Protein AF-A0A396P951-F1 (afdb_monomer_lite)

Sequence (86 aa):
MKEFRAFLLSRTGWQDENGNTVVFSETNLTGETAGDGLWLFLDEGLRCGGMHRRIAASEAAVRETLCGVGKELLWEKIAADWAKEA

Radius of gyration: 12.2 Å; chains: 1; bounding box: 34×24×31 Å

pLDDT: mean 92.83, std 7.93, range [58.22, 98.19]

Structure (mmCIF, N/CA/C/O backbone):
data_AF-A0A396P951-F1
#
_entry.id   AF-A0A396P951-F1
#
loop_
_atom_site.group_PDB
_atom_site.id
_atom_site.type_symbol
_atom_site.label_atom_id
_atom_site.label_alt_id
_atom_site.label_comp_id
_atom_site.label_asym_id
_atom_site.label_entity_id
_atom_site.label_seq_id
_atom_site.pdbx_PDB_ins_code
_atom_site.Cartn_x
_atom_site.Cartn_y
_atom_site.Cartn_z
_atom_site.occupancy
_atom_site.B_iso_or_equiv
_atom_site.auth_seq_id
_atom_site.auth_comp_id
_atom_site.auth_asym_id
_atom_site.auth_atom_id
_atom_site.pdbx_PDB_model_num
ATOM 1 N N . MET A 1 1 ? -17.110 3.245 11.973 1.00 58.22 1 MET A N 1
ATOM 2 C CA . MET A 1 1 ? -15.980 2.465 11.435 1.00 58.22 1 MET A CA 1
ATOM 3 C C . MET A 1 1 ? -15.307 3.303 10.370 1.00 58.22 1 MET A C 1
ATOM 5 O O . MET A 1 1 ? -16.022 3.926 9.592 1.00 58.22 1 MET A O 1
ATOM 9 N N . LYS A 1 2 ? -13.973 3.398 10.376 1.00 66.19 2 LYS A N 1
ATOM 10 C CA . LYS A 1 2 ? -13.252 3.970 9.231 1.00 66.19 2 LYS A CA 1
ATOM 11 C C . LYS A 1 2 ? -13.385 3.012 8.043 1.00 66.19 2 LYS A C 1
ATOM 13 O O . LYS A 1 2 ? -13.542 1.815 8.237 1.00 66.19 2 LYS A O 1
ATOM 18 N N . GLU A 1 3 ? -13.358 3.540 6.829 1.00 90.69 3 GLU A N 1
ATOM 19 C CA . GLU A 1 3 ? -13.339 2.730 5.607 1.00 90.69 3 GLU A CA 1
ATOM 20 C C . GLU A 1 3 ? -11.896 2.315 5.298 1.00 90.69 3 GLU A C 1
ATOM 22 O O . GLU A 1 3 ? -10.996 3.159 5.340 1.00 90.69 3 GLU A O 1
ATOM 27 N N . PHE A 1 4 ? -11.660 1.045 4.952 1.00 94.31 4 PHE A N 1
ATOM 28 C CA . PHE A 1 4 ? -10.306 0.524 4.703 1.00 94.31 4 PHE A CA 1
ATOM 29 C C . PHE A 1 4 ? -9.573 1.310 3.603 1.00 94.31 4 PHE A C 1
ATOM 31 O O . PHE A 1 4 ? -8.402 1.655 3.749 1.00 94.31 4 PHE A O 1
ATOM 38 N N . ARG A 1 5 ? -10.288 1.703 2.538 1.00 94.69 5 ARG A N 1
ATOM 39 C CA . ARG A 1 5 ? -9.766 2.595 1.489 1.00 94.69 5 ARG A CA 1
ATOM 40 C C . ARG A 1 5 ? -9.247 3.916 2.059 1.00 94.69 5 ARG A C 1
ATOM 42 O O . ARG A 1 5 ? -8.139 4.332 1.733 1.00 94.69 5 ARG A O 1
ATOM 49 N N . ALA A 1 6 ? -10.050 4.578 2.892 1.00 94.62 6 ALA A N 1
ATOM 50 C CA . ALA A 1 6 ? -9.684 5.859 3.488 1.00 94.62 6 ALA A CA 1
ATOM 51 C C . ALA A 1 6 ? -8.481 5.706 4.428 1.00 94.62 6 ALA A C 1
ATOM 53 O O . ALA A 1 6 ? -7.606 6.567 4.450 1.00 94.62 6 ALA A O 1
ATOM 54 N N . PHE A 1 7 ? -8.399 4.586 5.152 1.00 95.75 7 PHE A N 1
ATOM 55 C CA . PHE A 1 7 ? -7.229 4.241 5.953 1.00 95.75 7 PHE A CA 1
ATOM 56 C C . PHE A 1 7 ? -5.964 4.123 5.095 1.00 95.75 7 PHE A C 1
ATOM 58 O O . PHE A 1 7 ? -4.990 4.811 5.395 1.00 95.75 7 PHE A O 1
ATOM 65 N N . LEU A 1 8 ? -5.984 3.339 4.011 1.00 96.56 8 LEU A N 1
ATOM 66 C CA . LEU A 1 8 ? -4.821 3.171 3.130 1.00 96.56 8 LEU A CA 1
ATOM 67 C C . LEU A 1 8 ? -4.338 4.507 2.552 1.00 96.56 8 LEU A C 1
ATOM 69 O O . LEU A 1 8 ? -3.145 4.792 2.585 1.00 96.56 8 LEU A O 1
ATOM 73 N N . LEU A 1 9 ? -5.269 5.345 2.088 1.00 95.56 9 L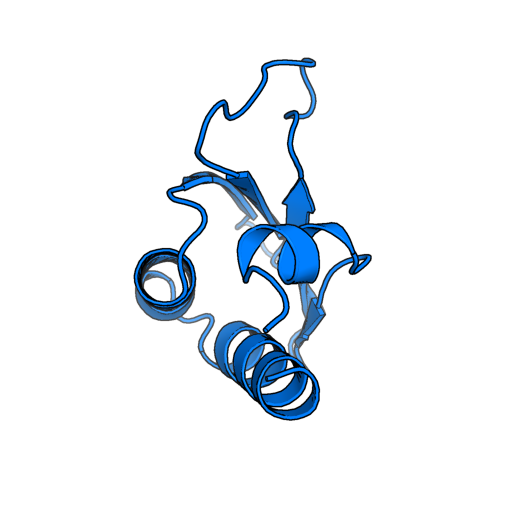EU A N 1
ATOM 74 C CA . LEU A 1 9 ? -4.969 6.664 1.520 1.00 95.56 9 LEU A CA 1
ATOM 75 C C . LEU A 1 9 ? -4.510 7.694 2.562 1.00 95.56 9 LEU A C 1
ATOM 77 O O . LEU A 1 9 ? -3.858 8.673 2.213 1.00 95.56 9 LEU A O 1
ATOM 81 N N . SER A 1 10 ? -4.839 7.495 3.841 1.00 95.38 10 SER A N 1
ATOM 82 C CA . SER A 1 10 ? -4.409 8.392 4.923 1.00 95.38 10 SER A CA 1
ATOM 83 C C . SER A 1 10 ? -2.953 8.190 5.354 1.00 95.38 10 SER A C 1
ATOM 85 O O . SER A 1 10 ? -2.440 8.952 6.176 1.00 95.38 10 SER A O 1
ATOM 87 N N . ARG A 1 11 ? -2.285 7.150 4.844 1.00 95.38 11 ARG A N 1
ATOM 88 C CA . ARG A 1 11 ? -0.912 6.789 5.202 1.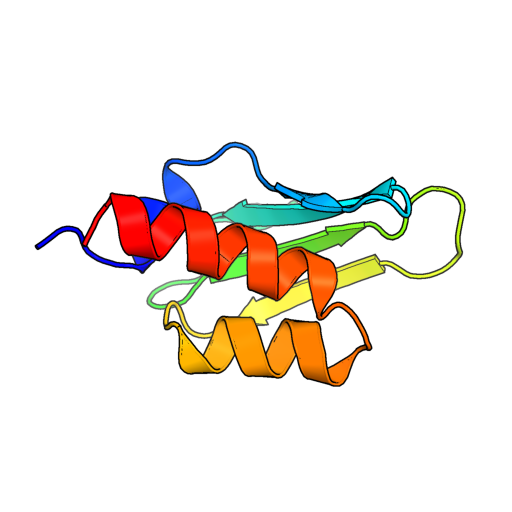00 95.38 11 ARG A CA 1
ATOM 89 C C . ARG A 1 11 ? 0.037 7.147 4.067 1.00 95.38 11 ARG A C 1
ATOM 91 O O . ARG A 1 11 ? -0.296 7.033 2.896 1.00 95.38 11 ARG A O 1
ATOM 98 N N . THR A 1 12 ? 1.262 7.521 4.422 1.00 94.06 12 THR A N 1
ATOM 99 C CA . THR A 1 12 ? 2.336 7.791 3.452 1.00 94.06 12 THR A CA 1
ATOM 100 C C . THR A 1 12 ? 2.933 6.514 2.850 1.00 94.06 12 THR A C 1
ATOM 102 O O . THR A 1 12 ? 3.775 6.603 1.964 1.00 94.06 12 THR A O 1
ATOM 105 N N . GLY A 1 13 ? 2.520 5.341 3.338 1.00 96.44 13 GLY A N 1
ATOM 106 C CA . GLY A 1 13 ? 3.033 4.029 2.955 1.00 96.44 13 GLY A CA 1
ATOM 107 C C . GLY A 1 13 ? 3.627 3.258 4.131 1.00 96.44 13 GLY A C 1
ATOM 108 O O . GLY A 1 13 ? 3.697 3.760 5.254 1.00 96.44 13 GLY A O 1
ATOM 109 N N . TRP A 1 14 ? 4.067 2.036 3.851 1.00 97.81 14 TRP A N 1
ATOM 110 C CA . TRP A 1 14 ? 4.726 1.145 4.804 1.00 97.81 14 TRP A CA 1
ATOM 111 C C . TRP A 1 14 ? 6.074 0.705 4.261 1.00 97.81 14 TRP A C 1
ATOM 113 O O . TRP A 1 14 ? 6.227 0.538 3.055 1.00 97.81 14 TRP A O 1
ATOM 123 N N . GLN A 1 15 ? 7.027 0.487 5.163 1.00 96.75 15 GLN A N 1
ATOM 124 C CA . GLN A 1 15 ? 8.329 -0.092 4.857 1.00 96.75 15 GLN A CA 1
ATOM 125 C C . GLN A 1 15 ? 8.551 -1.329 5.729 1.00 96.75 15 GLN A C 1
ATOM 127 O O . GLN A 1 15 ? 8.280 -1.289 6.933 1.00 96.75 15 GLN A O 1
ATOM 132 N N . ASP A 1 16 ? 9.025 -2.420 5.127 1.00 95.25 16 ASP A N 1
ATOM 133 C CA . ASP A 1 16 ? 9.441 -3.620 5.855 1.00 95.25 16 ASP A CA 1
ATOM 134 C C . ASP A 1 16 ? 10.930 -3.599 6.229 1.00 95.25 16 ASP A C 1
ATOM 136 O O . ASP A 1 16 ? 11.701 -2.741 5.800 1.00 95.25 16 ASP A O 1
ATOM 140 N N . GLU A 1 17 ? 11.345 -4.561 7.051 1.00 93.00 17 GLU A N 1
ATOM 141 C CA . GLU A 1 17 ? 12.725 -4.704 7.524 1.00 93.00 17 GLU A CA 1
ATOM 142 C C . GLU A 1 17 ? 13.719 -4.991 6.389 1.00 93.00 17 GLU A C 1
ATOM 144 O O . GLU A 1 17 ? 14.919 -4.768 6.541 1.00 93.00 17 GLU A O 1
ATOM 149 N N . ASN A 1 18 ? 13.232 -5.462 5.239 1.00 91.12 18 ASN A N 1
ATOM 150 C CA . ASN A 1 18 ? 14.048 -5.705 4.059 1.00 91.12 18 ASN A CA 1
ATOM 151 C C . ASN A 1 18 ? 14.200 -4.449 3.192 1.00 91.12 18 ASN A C 1
ATOM 153 O O . ASN A 1 18 ? 14.852 -4.525 2.151 1.00 91.12 18 ASN A O 1
ATOM 157 N N . GLY A 1 19 ? 13.595 -3.322 3.574 1.00 92.31 19 GLY A N 1
ATOM 158 C CA . GLY A 1 19 ? 13.600 -2.081 2.807 1.00 92.31 19 GLY A CA 1
ATOM 159 C C . GLY A 1 19 ? 12.623 -2.068 1.632 1.00 92.31 19 GLY A C 1
ATOM 160 O O . GLY A 1 19 ? 12.698 -1.150 0.819 1.00 92.31 19 GLY A O 1
ATOM 161 N N . ASN A 1 20 ? 11.713 -3.047 1.521 1.00 94.62 20 ASN A N 1
ATOM 162 C CA . ASN A 1 20 ? 10.608 -2.941 0.571 1.00 94.62 20 ASN A CA 1
ATOM 163 C C . ASN A 1 20 ? 9.632 -1.878 1.080 1.00 94.62 20 ASN A C 1
ATOM 165 O O . ASN A 1 20 ? 9.370 -1.807 2.281 1.00 94.62 20 ASN A O 1
ATOM 169 N N . THR A 1 21 ? 9.059 -1.087 0.182 1.00 96.31 21 THR A N 1
ATOM 170 C CA . THR A 1 21 ? 8.040 -0.093 0.518 1.00 96.31 21 THR A CA 1
ATOM 171 C C . THR A 1 21 ? 6.781 -0.300 -0.299 1.00 96.31 21 THR A C 1
ATOM 173 O O . THR A 1 21 ? 6.851 -0.695 -1.459 1.00 96.31 21 THR A O 1
ATOM 176 N N . VAL A 1 22 ? 5.623 -0.036 0.304 1.00 97.56 22 VAL A N 1
ATOM 177 C CA . VAL A 1 22 ? 4.344 -0.006 -0.406 1.00 97.56 22 VAL A CA 1
ATOM 178 C C . VAL A 1 22 ? 3.581 1.277 -0.114 1.00 97.56 22 VAL A C 1
ATOM 180 O O . VAL A 1 22 ? 3.459 1.690 1.040 1.00 97.56 22 VAL A O 1
ATOM 183 N N . VAL A 1 23 ? 3.048 1.892 -1.167 1.00 97.44 23 VAL A N 1
ATOM 184 C CA . VAL A 1 23 ? 2.230 3.107 -1.119 1.00 97.44 23 VAL A CA 1
ATOM 185 C C . VAL A 1 23 ? 0.943 2.881 -1.906 1.00 97.44 23 VAL A C 1
ATOM 187 O O . VAL A 1 23 ? 0.937 2.187 -2.926 1.00 97.44 23 VAL A O 1
ATOM 190 N N . PHE A 1 24 ? -0.146 3.488 -1.435 1.00 97.62 24 PHE A N 1
ATOM 191 C CA . PHE A 1 24 ? -1.442 3.466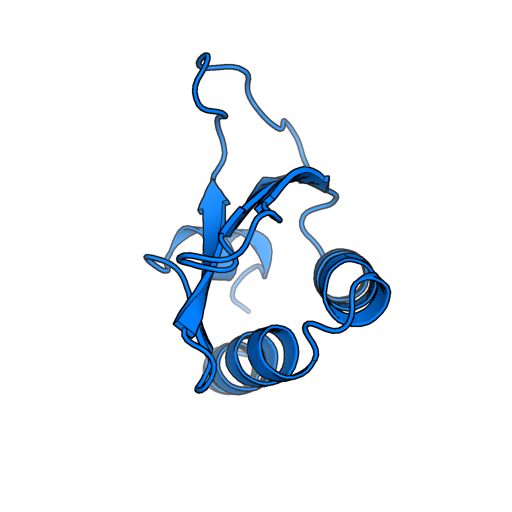 -2.101 1.00 97.62 24 PHE A CA 1
ATOM 192 C C . PHE A 1 24 ? -1.850 4.874 -2.516 1.00 97.62 24 PHE A C 1
ATOM 194 O O . PHE A 1 24 ? -1.642 5.829 -1.769 1.00 97.62 24 PHE A O 1
ATOM 201 N N . SER A 1 25 ? -2.465 5.006 -3.686 1.00 97.00 25 SER A N 1
ATOM 202 C CA . SER A 1 25 ? -2.977 6.289 -4.164 1.00 97.00 25 SER A CA 1
ATOM 203 C C . SER A 1 25 ? -4.243 6.130 -5.001 1.00 97.00 25 SER A C 1
ATOM 205 O O . SER A 1 25 ? -4.579 5.049 -5.492 1.00 97.00 25 SER A O 1
ATOM 207 N N . GLU A 1 26 ? -4.957 7.240 -5.178 1.00 96.69 26 GLU A N 1
ATOM 208 C CA . GLU A 1 26 ? -6.124 7.301 -6.063 1.00 96.69 26 GLU A CA 1
ATOM 209 C C . GLU A 1 26 ? -5.734 7.450 -7.532 1.00 96.69 26 GLU A C 1
ATOM 211 O O . GLU A 1 26 ? -6.467 7.000 -8.411 1.00 96.69 26 GLU A O 1
ATOM 216 N N . THR A 1 27 ? -4.582 8.060 -7.806 1.00 95.81 27 THR A N 1
ATOM 217 C CA . THR A 1 27 ? -4.069 8.313 -9.154 1.00 95.81 27 THR A CA 1
ATOM 218 C C . THR A 1 27 ? -2.700 7.689 -9.352 1.00 95.81 27 THR A C 1
ATOM 220 O O . THR A 1 27 ? -1.879 7.668 -8.432 1.00 95.81 27 THR A O 1
ATOM 223 N N . ASN A 1 28 ? -2.438 7.186 -10.557 1.00 93.94 28 ASN A N 1
ATOM 224 C CA . ASN A 1 28 ? -1.101 6.721 -10.901 1.00 93.94 28 ASN A CA 1
ATOM 225 C C . ASN A 1 28 ? -0.163 7.874 -11.292 1.00 93.94 28 ASN A C 1
ATOM 227 O O . ASN A 1 28 ? -0.567 9.033 -11.366 1.00 93.94 28 ASN A O 1
ATOM 231 N N . LEU A 1 29 ? 1.092 7.539 -11.617 1.00 86.88 29 LEU A N 1
ATOM 232 C CA . LEU A 1 29 ? 2.121 8.501 -12.041 1.00 86.88 29 LEU A CA 1
ATOM 233 C C . LEU A 1 29 ? 1.761 9.284 -13.314 1.00 86.88 29 LEU A C 1
ATOM 235 O O . LEU A 1 29 ? 2.337 10.338 -13.561 1.00 86.88 29 LEU A O 1
ATOM 239 N N . THR A 1 30 ? 0.821 8.785 -14.121 1.00 92.75 30 THR A N 1
ATOM 240 C CA . THR A 1 30 ? 0.329 9.461 -15.334 1.00 92.75 30 THR A CA 1
ATOM 241 C C . THR A 1 30 ? -0.958 10.260 -15.103 1.00 92.75 30 THR A C 1
ATOM 243 O O . THR A 1 30 ? -1.456 10.894 -16.028 1.00 92.75 30 THR A O 1
ATOM 246 N N . GLY A 1 31 ? -1.493 10.258 -13.877 1.00 93.00 31 GLY A N 1
ATOM 247 C CA . GLY A 1 31 ? -2.731 10.950 -13.513 1.00 93.00 31 GLY A CA 1
ATOM 248 C C . GLY A 1 31 ? -4.015 10.145 -13.743 1.00 93.00 31 GLY A C 1
ATOM 249 O O . GLY A 1 31 ? -5.104 10.673 -13.532 1.00 93.00 31 GLY A O 1
ATOM 250 N N . GLU A 1 32 ? -3.927 8.874 -14.140 1.00 96.00 32 GLU A N 1
ATOM 251 C CA . GLU A 1 32 ? -5.097 8.006 -14.312 1.00 96.00 32 GLU A CA 1
ATOM 252 C C . GLU A 1 32 ? -5.699 7.631 -12.952 1.00 96.00 32 GLU A C 1
ATOM 254 O O . GLU A 1 32 ? -4.988 7.170 -12.054 1.00 96.00 32 GLU A O 1
ATOM 259 N N . THR A 1 33 ? -7.016 7.778 -12.804 1.00 95.19 33 THR A N 1
ATOM 260 C CA . THR A 1 33 ? -7.729 7.465 -11.561 1.00 95.19 33 THR A CA 1
ATOM 261 C C . THR A 1 33 ? -8.040 5.970 -11.429 1.00 95.19 33 THR A C 1
ATOM 263 O O . THR A 1 33 ? -8.420 5.291 -12.381 1.00 95.19 33 THR A O 1
ATOM 266 N N . ALA A 1 34 ? -7.938 5.444 -10.208 1.00 92.81 34 ALA A N 1
ATOM 267 C CA . ALA A 1 34 ? -8.262 4.055 -9.886 1.00 92.81 34 ALA A CA 1
ATOM 268 C C . ALA A 1 34 ? -9.775 3.790 -9.719 1.00 92.81 34 ALA A C 1
ATOM 270 O O . ALA A 1 34 ? -10.167 2.650 -9.451 1.00 92.81 34 ALA A O 1
ATOM 271 N N . GLY A 1 35 ? -10.637 4.803 -9.876 1.00 91.88 35 GLY A N 1
ATOM 272 C CA . GLY A 1 35 ? -12.088 4.701 -9.672 1.00 91.88 35 GLY A CA 1
ATOM 273 C C . GLY A 1 35 ? -12.449 4.173 -8.277 1.00 91.88 35 GLY A C 1
ATOM 274 O O . GLY A 1 35 ? -12.070 4.761 -7.263 1.00 91.88 35 GLY A O 1
ATOM 275 N N . ASP A 1 36 ? -13.149 3.038 -8.229 1.00 88.75 36 ASP A N 1
ATOM 276 C CA . ASP A 1 36 ? -13.517 2.359 -6.974 1.00 88.75 36 ASP A CA 1
ATOM 277 C C . ASP A 1 36 ? -12.353 1.580 -6.327 1.00 88.75 36 ASP A C 1
ATOM 279 O O . ASP A 1 36 ? -12.458 1.121 -5.190 1.00 88.75 36 ASP A O 1
ATOM 283 N N . GLY A 1 37 ? -11.238 1.423 -7.046 1.00 94.75 37 GLY A N 1
ATOM 284 C CA . GLY A 1 37 ? -10.028 0.751 -6.579 1.00 94.75 37 GLY A CA 1
ATOM 285 C C . GLY A 1 37 ? -8.957 1.708 -6.055 1.00 94.75 37 GLY A C 1
ATOM 286 O O . GLY A 1 37 ? -9.212 2.876 -5.768 1.00 94.75 37 GLY A O 1
ATOM 287 N N . LEU A 1 38 ? -7.733 1.188 -5.965 1.00 96.62 38 LEU A N 1
ATOM 288 C CA . LEU A 1 38 ? -6.520 1.922 -5.605 1.00 96.62 38 LEU A CA 1
ATOM 289 C C . LEU A 1 38 ? -5.371 1.527 -6.528 1.00 96.62 38 LEU A C 1
ATOM 291 O O . LEU A 1 38 ? -5.297 0.385 -6.988 1.00 96.62 38 LEU A O 1
ATOM 295 N N . TRP A 1 39 ? -4.452 2.455 -6.759 1.00 97.88 39 TRP A N 1
ATOM 2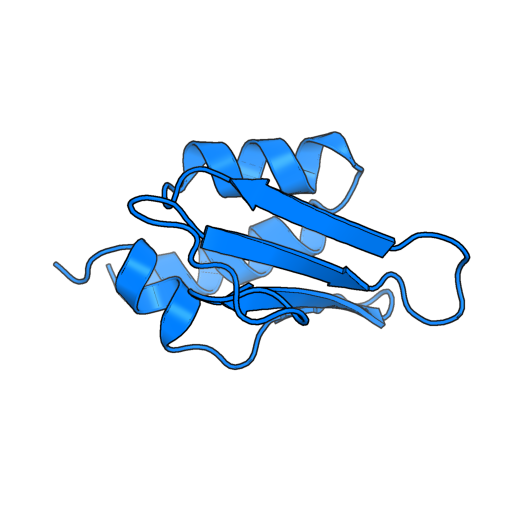96 C CA . TRP A 1 39 ? -3.131 2.124 -7.272 1.00 97.88 39 TRP A CA 1
ATOM 297 C C . TRP A 1 39 ? -2.246 1.672 -6.116 1.00 97.88 39 TRP A C 1
ATOM 299 O O . TRP A 1 39 ? -2.169 2.349 -5.094 1.00 97.88 39 TRP A O 1
ATOM 309 N N . LEU A 1 40 ? -1.600 0.521 -6.283 1.00 97.50 40 LEU A N 1
ATOM 310 C CA . LEU A 1 40 ? -0.564 0.001 -5.400 1.00 97.50 40 LEU A CA 1
ATOM 311 C C . LEU A 1 40 ? 0.788 0.212 -6.076 1.00 97.50 40 LEU A C 1
AT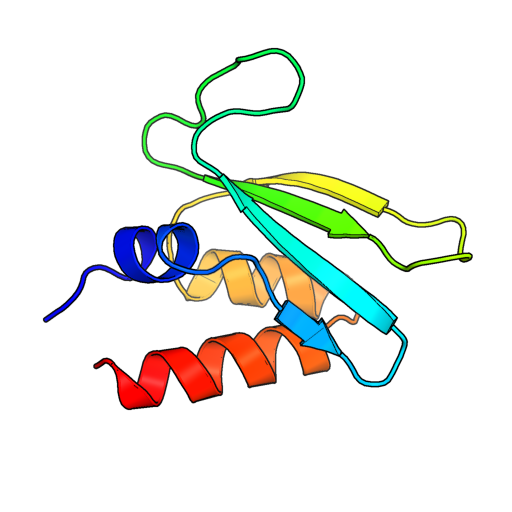OM 313 O O . LEU A 1 40 ? 0.978 -0.204 -7.223 1.00 97.50 40 LEU A O 1
ATOM 317 N N . PHE A 1 41 ? 1.710 0.820 -5.338 1.00 96.44 41 PHE A N 1
ATOM 318 C CA . PHE A 1 41 ? 3.112 0.988 -5.695 1.00 96.44 41 PHE A CA 1
ATOM 319 C C . PHE A 1 41 ? 3.961 0.221 -4.698 1.00 96.44 41 PHE A C 1
ATOM 321 O O . PHE A 1 41 ? 4.017 0.602 -3.536 1.00 96.44 41 PHE A O 1
ATOM 328 N N . LEU A 1 42 ? 4.601 -0.848 -5.148 1.00 96.06 42 LEU A N 1
ATOM 329 C CA . LEU A 1 42 ? 5.584 -1.616 -4.402 1.00 96.06 42 LEU A CA 1
ATOM 330 C C . LEU A 1 42 ? 6.962 -1.314 -4.983 1.00 96.06 42 LEU A C 1
ATOM 332 O O . LEU A 1 42 ? 7.181 -1.507 -6.179 1.00 96.06 42 LEU A O 1
ATOM 336 N N . ASP A 1 43 ? 7.880 -0.895 -4.130 1.00 94.06 43 ASP A N 1
ATOM 337 C CA . ASP A 1 43 ? 9.291 -0.716 -4.448 1.00 94.06 43 ASP A CA 1
ATOM 338 C C . ASP A 1 43 ? 10.108 -1.683 -3.585 1.00 94.06 43 ASP A C 1
ATOM 340 O O . ASP A 1 43 ? 10.013 -1.651 -2.359 1.00 94.06 43 ASP A O 1
ATOM 344 N N . GLU A 1 44 ? 10.889 -2.573 -4.201 1.00 91.56 44 GLU A N 1
ATOM 345 C CA . GLU A 1 44 ? 11.736 -3.537 -3.486 1.00 91.56 44 GLU A CA 1
ATOM 346 C C . GLU A 1 44 ? 13.154 -2.998 -3.195 1.00 91.56 44 GLU A C 1
ATOM 348 O O . GLU A 1 44 ? 14.051 -3.756 -2.790 1.00 91.56 44 GLU A O 1
ATOM 353 N N . GLY A 1 45 ? 13.357 -1.686 -3.365 1.00 82.56 45 GLY A N 1
ATOM 354 C CA . GLY A 1 45 ? 14.585 -0.954 -3.083 1.00 82.56 45 GLY A CA 1
ATOM 355 C C . GLY A 1 45 ? 15.606 -1.073 -4.215 1.00 82.56 45 GLY A C 1
ATOM 356 O O . GLY A 1 45 ? 15.284 -0.976 -5.393 1.00 82.56 45 GLY A O 1
ATOM 357 N N . LEU A 1 46 ? 16.875 -1.331 -3.879 1.00 72.69 46 LEU A N 1
ATOM 358 C CA . LEU A 1 46 ? 17.952 -1.517 -4.873 1.00 72.69 46 LEU A CA 1
ATOM 359 C C . LEU A 1 46 ? 17.851 -2.840 -5.662 1.00 72.69 46 LEU A C 1
ATOM 361 O O . LEU A 1 46 ? 18.758 -3.184 -6.420 1.00 72.69 46 LEU A O 1
ATOM 365 N N . ARG A 1 47 ? 16.778 -3.612 -5.462 1.00 78.06 47 ARG A N 1
ATOM 366 C CA . ARG A 1 47 ? 16.518 -4.868 -6.168 1.00 78.06 47 ARG A CA 1
ATOM 367 C C . ARG A 1 47 ? 15.718 -4.587 -7.436 1.00 78.06 47 ARG A C 1
ATOM 369 O O . ARG A 1 47 ? 14.837 -3.738 -7.456 1.00 78.06 47 ARG A O 1
ATOM 376 N N . CYS A 1 48 ? 16.005 -5.327 -8.504 1.00 67.12 48 CYS A N 1
ATOM 377 C CA . CYS A 1 48 ? 15.196 -5.288 -9.718 1.00 67.12 48 CYS A CA 1
ATOM 378 C C . CYS A 1 48 ? 13.843 -5.958 -9.440 1.00 67.12 48 CYS A C 1
ATOM 380 O O . CYS A 1 48 ? 13.732 -7.177 -9.532 1.00 67.12 48 CYS A O 1
ATOM 382 N N . GLY A 1 49 ? 12.840 -5.171 -9.067 1.00 72.81 49 GLY A N 1
ATOM 383 C CA . GLY A 1 49 ? 11.517 -5.680 -8.734 1.00 72.81 49 GLY A CA 1
ATOM 384 C C . GLY A 1 49 ? 10.679 -4.568 -8.127 1.00 72.81 49 GLY A C 1
ATOM 385 O O . GLY A 1 49 ? 10.941 -4.089 -7.034 1.00 72.81 49 GLY A O 1
ATOM 386 N N . GLY A 1 50 ? 9.727 -4.064 -8.891 1.00 84.88 50 GLY A N 1
ATOM 387 C CA . GLY A 1 50 ? 8.754 -3.098 -8.416 1.00 84.88 50 GLY A CA 1
ATOM 388 C C . GLY A 1 50 ? 7.421 -3.448 -9.045 1.00 84.88 50 GLY A C 1
ATOM 389 O O . GLY A 1 50 ? 7.372 -3.963 -10.166 1.00 84.88 50 GLY A O 1
ATOM 390 N N . MET A 1 51 ? 6.336 -3.200 -8.327 1.00 91.06 51 MET A N 1
ATOM 391 C CA . MET A 1 51 ? 4.993 -3.446 -8.829 1.00 91.06 51 MET A CA 1
ATOM 392 C C . MET A 1 51 ? 4.208 -2.150 -8.815 1.00 91.06 51 MET A C 1
ATOM 394 O O . MET A 1 51 ? 4.080 -1.498 -7.788 1.00 91.06 51 MET A O 1
ATOM 398 N N . HIS A 1 52 ? 3.630 -1.811 -9.957 1.00 93.31 52 HIS A N 1
ATOM 399 C CA . HIS A 1 52 ? 2.660 -0.738 -10.060 1.00 93.31 52 HIS A CA 1
ATOM 400 C C . HIS A 1 52 ? 1.404 -1.288 -10.727 1.00 93.31 52 HIS A C 1
ATOM 402 O O . HIS A 1 52 ? 1.430 -1.647 -11.906 1.00 93.31 52 HIS A O 1
ATOM 408 N N . ARG A 1 53 ? 0.313 -1.416 -9.966 1.00 94.56 53 ARG A N 1
ATOM 409 C CA . ARG A 1 53 ? -0.943 -1.966 -10.491 1.00 94.56 53 ARG A CA 1
ATOM 410 C C . ARG A 1 53 ? -2.167 -1.428 -9.772 1.00 94.56 53 ARG A C 1
ATOM 412 O O . ARG A 1 53 ? -2.117 -1.090 -8.593 1.00 94.56 53 ARG A O 1
ATOM 419 N N . ARG A 1 54 ? -3.293 -1.438 -10.479 1.00 97.00 54 ARG A N 1
ATOM 420 C CA . ARG A 1 54 ? -4.609 -1.180 -9.900 1.00 97.00 54 ARG A CA 1
ATOM 421 C C . ARG A 1 54 ? -5.122 -2.436 -9.193 1.00 97.00 54 ARG A C 1
ATOM 423 O O . ARG A 1 54 ? -5.021 -3.538 -9.739 1.00 97.00 54 ARG A O 1
ATOM 430 N N . ILE A 1 55 ? -5.675 -2.259 -7.999 1.00 97.00 55 ILE A N 1
ATOM 431 C CA . ILE A 1 55 ? -6.296 -3.308 -7.182 1.00 97.00 55 ILE A CA 1
ATOM 432 C C . ILE A 1 55 ? -7.632 -2.823 -6.611 1.00 97.00 55 ILE A C 1
ATOM 434 O O . ILE A 1 55 ? -7.912 -1.622 -6.588 1.00 97.00 55 ILE A O 1
ATOM 438 N N . ALA A 1 56 ? -8.462 -3.746 -6.126 1.00 96.88 56 ALA A N 1
ATOM 439 C CA . ALA A 1 56 ? -9.642 -3.377 -5.350 1.00 96.88 56 ALA A CA 1
ATOM 440 C C . ALA A 1 56 ? -9.228 -2.793 -3.988 1.00 96.88 56 ALA A C 1
ATOM 442 O O . ALA A 1 56 ? -8.275 -3.268 -3.369 1.00 96.88 56 ALA A O 1
ATOM 443 N N . ALA A 1 57 ? -9.968 -1.801 -3.490 1.00 93.81 57 ALA A N 1
ATOM 444 C CA . ALA A 1 57 ? -9.692 -1.141 -2.213 1.00 93.81 57 ALA A CA 1
ATOM 445 C C . ALA A 1 57 ? -10.223 -1.949 -1.009 1.00 93.81 57 ALA A C 1
ATOM 447 O O . ALA A 1 57 ? -11.007 -1.450 -0.205 1.00 93.81 57 ALA A O 1
ATOM 448 N N . SER A 1 58 ? -9.834 -3.222 -0.914 1.00 95.38 58 SER A N 1
ATOM 449 C CA . SER A 1 58 ? -10.308 -4.159 0.112 1.00 95.38 58 SER A CA 1
ATOM 450 C C . SER A 1 58 ? -9.154 -4.886 0.790 1.00 95.38 58 SER A C 1
ATOM 452 O O . SER A 1 58 ? -8.103 -5.097 0.183 1.00 95.38 58 SER A O 1
ATOM 454 N N . GLU A 1 59 ? -9.377 -5.309 2.033 1.00 96.31 59 GLU A N 1
ATOM 455 C CA . GLU A 1 59 ? -8.386 -6.029 2.834 1.00 96.31 59 GLU A CA 1
ATOM 456 C C . GLU A 1 59 ? -7.890 -7.297 2.123 1.00 96.31 59 GLU A C 1
ATOM 458 O O . GLU A 1 59 ? -6.686 -7.516 1.982 1.00 96.31 59 GLU A O 1
ATOM 463 N N . ALA A 1 60 ? -8.825 -8.080 1.579 1.00 97.19 60 ALA A N 1
ATOM 464 C CA . ALA A 1 60 ? -8.526 -9.307 0.851 1.00 97.19 60 ALA A CA 1
ATOM 465 C C . ALA A 1 60 ? -7.643 -9.056 -0.382 1.00 97.19 60 ALA A C 1
ATOM 467 O O . ALA A 1 60 ? -6.650 -9.754 -0.565 1.00 97.19 60 ALA A O 1
ATOM 468 N N . ALA A 1 61 ? -7.957 -8.037 -1.190 1.00 97.31 61 ALA A N 1
ATOM 469 C CA . ALA A 1 61 ? -7.196 -7.736 -2.404 1.00 97.31 61 ALA A CA 1
ATOM 470 C C . ALA A 1 61 ? -5.773 -7.240 -2.103 1.00 97.31 61 ALA A C 1
ATOM 472 O O . ALA A 1 61 ? -4.832 -7.602 -2.812 1.00 97.31 61 ALA A O 1
ATOM 473 N N . VAL A 1 62 ? -5.601 -6.430 -1.051 1.00 97.38 62 VAL A N 1
ATOM 474 C CA . VAL A 1 62 ? -4.273 -5.969 -0.614 1.00 97.38 62 VAL A CA 1
ATOM 475 C C . VAL A 1 62 ? -3.439 -7.144 -0.111 1.00 97.38 62 VAL A C 1
ATOM 477 O O . VAL A 1 62 ? -2.298 -7.309 -0.546 1.00 97.38 62 VAL A O 1
ATOM 480 N N . ARG A 1 63 ? -4.021 -7.996 0.742 1.00 98.19 63 ARG A N 1
ATOM 481 C CA . ARG A 1 63 ? -3.365 -9.206 1.247 1.00 98.19 63 ARG A CA 1
ATOM 482 C C . ARG A 1 63 ? -2.955 -10.144 0.119 1.00 98.19 63 ARG A C 1
ATOM 484 O O . ARG A 1 63 ? -1.801 -10.551 0.064 1.00 98.19 63 ARG A O 1
ATOM 491 N N . GLU A 1 64 ? -3.882 -10.484 -0.775 1.00 98.12 64 GLU A N 1
ATOM 492 C CA . GLU A 1 64 ? -3.616 -11.377 -1.907 1.00 98.12 64 GLU A CA 1
ATOM 493 C C . GLU A 1 64 ? -2.494 -10.826 -2.789 1.00 98.12 64 GLU A C 1
ATOM 495 O O . GLU A 1 64 ? -1.577 -11.561 -3.148 1.00 98.12 64 GLU A O 1
ATOM 500 N N . THR A 1 65 ? -2.519 -9.522 -3.081 1.00 97.12 65 THR A N 1
ATOM 501 C CA . THR A 1 65 ? -1.499 -8.892 -3.926 1.00 97.12 65 THR A CA 1
ATOM 502 C C . THR A 1 65 ? -0.116 -8.953 -3.285 1.00 97.12 65 THR A C 1
ATOM 504 O O . THR A 1 65 ? 0.834 -9.329 -3.963 1.00 97.12 65 THR A O 1
ATOM 507 N N . LEU A 1 66 ? 0.015 -8.602 -2.000 1.00 97.00 66 LEU A N 1
ATOM 508 C CA . LEU A 1 66 ? 1.312 -8.568 -1.316 1.00 97.00 66 LEU A CA 1
ATOM 509 C C . LEU A 1 66 ? 1.845 -9.972 -1.009 1.00 97.00 66 LEU A C 1
ATOM 511 O O . LEU A 1 66 ? 2.984 -10.285 -1.351 1.00 97.00 66 LEU A O 1
ATOM 515 N N . CYS A 1 67 ? 1.027 -10.846 -0.421 1.00 97.00 67 CYS A N 1
ATOM 516 C CA . CYS A 1 67 ? 1.436 -12.220 -0.122 1.00 97.00 67 CYS A CA 1
ATOM 517 C C . CYS A 1 67 ? 1.685 -13.034 -1.403 1.00 97.00 67 CYS A C 1
ATOM 519 O O . CYS A 1 67 ? 2.572 -13.878 -1.431 1.00 97.00 67 CYS A O 1
ATOM 521 N N . GLY A 1 68 ? 0.967 -12.748 -2.495 1.00 95.62 68 GLY A N 1
ATOM 522 C CA . GLY A 1 68 ? 1.178 -13.402 -3.790 1.00 95.62 68 GLY A CA 1
ATOM 523 C C . GLY A 1 68 ? 2.559 -13.154 -4.409 1.00 95.62 68 GLY A C 1
ATOM 524 O O . GLY A 1 68 ? 2.972 -13.911 -5.285 1.00 95.62 68 GLY A O 1
ATOM 525 N N . VAL A 1 69 ? 3.287 -12.130 -3.947 1.00 93.31 69 VAL A N 1
ATOM 526 C CA . VAL A 1 69 ? 4.670 -11.835 -4.361 1.00 93.31 69 VAL A CA 1
ATOM 527 C C . VAL A 1 69 ? 5.668 -11.864 -3.198 1.00 93.31 69 VAL A C 1
ATOM 529 O O . VAL A 1 69 ? 6.725 -11.238 -3.271 1.00 93.31 69 VAL A O 1
ATOM 532 N N . GLY A 1 70 ? 5.350 -12.588 -2.120 1.00 94.19 70 GLY A N 1
ATOM 533 C CA . GLY A 1 70 ? 6.267 -12.789 -0.992 1.00 94.19 70 GLY A CA 1
ATOM 534 C C . GLY A 1 70 ? 6.540 -11.521 -0.174 1.00 94.19 70 GLY A C 1
ATOM 535 O O . GLY A 1 70 ? 7.666 -11.294 0.274 1.00 94.19 70 GLY A O 1
ATOM 536 N N . LYS A 1 71 ? 5.540 -10.636 -0.047 1.00 95.69 71 LYS A N 1
ATOM 537 C CA . LYS A 1 71 ? 5.591 -9.402 0.761 1.00 95.69 71 LYS A CA 1
A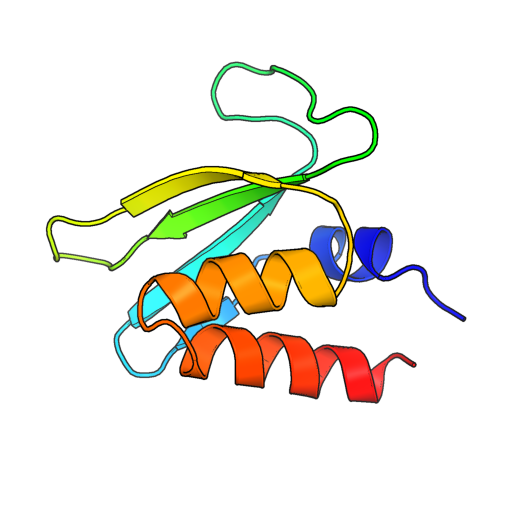TOM 538 C C . LYS A 1 71 ? 4.704 -9.492 2.000 1.00 95.69 71 LYS A C 1
ATOM 540 O O . LYS A 1 71 ? 3.986 -8.551 2.337 1.00 95.69 71 LYS A O 1
ATOM 545 N N . GLU A 1 72 ? 4.763 -10.623 2.694 1.00 97.38 72 GLU A N 1
ATOM 546 C CA . GLU A 1 72 ? 4.005 -10.889 3.919 1.00 97.38 72 GLU A CA 1
ATOM 547 C C . GLU A 1 72 ? 4.299 -9.856 5.011 1.00 97.38 72 GLU A C 1
ATOM 549 O O . GLU A 1 72 ? 3.366 -9.364 5.634 1.00 97.38 72 GLU A O 1
ATOM 554 N N . LEU A 1 73 ? 5.559 -9.445 5.185 1.00 97.38 73 LEU A N 1
ATOM 555 C CA . LEU A 1 73 ? 5.941 -8.462 6.209 1.00 97.38 73 LEU A CA 1
ATOM 556 C C . LEU A 1 73 ? 5.283 -7.091 5.989 1.00 97.38 73 LEU A C 1
ATOM 558 O O . LEU A 1 73 ? 4.875 -6.431 6.945 1.00 97.38 73 LEU A O 1
ATOM 562 N N . LEU A 1 74 ? 5.134 -6.660 4.731 1.00 97.56 74 LEU A N 1
ATOM 563 C CA . LEU A 1 74 ? 4.398 -5.434 4.411 1.00 97.56 74 LEU A CA 1
ATOM 564 C C . LEU A 1 74 ? 2.909 -5.587 4.729 1.00 97.56 74 LEU A C 1
ATOM 566 O O . LEU A 1 74 ? 2.309 -4.682 5.309 1.00 97.56 74 LEU A O 1
ATOM 570 N N . TRP A 1 75 ? 2.325 -6.739 4.389 1.00 98.06 75 TRP A N 1
ATOM 571 C CA . TRP A 1 75 ? 0.937 -7.040 4.724 1.00 98.06 75 TRP A CA 1
ATOM 572 C C . TRP A 1 75 ? 0.699 -7.034 6.241 1.00 98.06 75 TRP A C 1
ATOM 574 O O . TRP A 1 75 ? -0.230 -6.380 6.710 1.00 98.06 75 TRP A O 1
ATOM 584 N N . GLU A 1 76 ? 1.555 -7.697 7.018 1.00 98.00 76 GLU A N 1
ATOM 585 C CA . GLU A 1 76 ? 1.452 -7.763 8.478 1.00 98.00 76 GLU A CA 1
ATOM 586 C C . GLU A 1 76 ? 1.486 -6.375 9.123 1.00 98.00 76 GLU A C 1
ATOM 588 O O . GLU A 1 76 ? 0.698 -6.100 10.029 1.00 98.00 76 GLU A O 1
ATOM 593 N N . LYS A 1 77 ? 2.338 -5.467 8.629 1.00 98.06 77 LYS A N 1
ATOM 594 C CA . LYS A 1 77 ? 2.381 -4.078 9.110 1.00 98.06 77 LYS A CA 1
ATOM 595 C C . LYS A 1 77 ? 1.089 -3.318 8.804 1.00 98.06 77 LYS A C 1
ATOM 597 O O . LYS A 1 77 ? 0.549 -2.670 9.701 1.00 98.06 77 LYS A O 1
ATOM 602 N N . ILE A 1 78 ? 0.569 -3.428 7.578 1.00 97.75 78 ILE A N 1
ATOM 603 C CA . ILE A 1 78 ? -0.711 -2.809 7.190 1.00 97.75 78 ILE A CA 1
ATOM 604 C C . ILE A 1 78 ? -1.843 -3.341 8.072 1.00 97.75 78 ILE A C 1
ATOM 606 O O . ILE A 1 78 ? -2.614 -2.554 8.617 1.00 97.75 78 ILE A O 1
ATOM 610 N N . ALA A 1 79 ? -1.925 -4.663 8.242 1.00 97.38 79 ALA A N 1
ATOM 611 C CA . ALA A 1 79 ? -2.953 -5.315 9.046 1.00 97.38 79 ALA A CA 1
ATOM 612 C C . ALA A 1 79 ? -2.868 -4.908 10.525 1.00 97.38 79 ALA A C 1
ATOM 614 O O . ALA A 1 79 ? -3.889 -4.612 11.144 1.00 97.38 79 ALA A O 1
ATOM 615 N N . ALA A 1 80 ? -1.658 -4.834 11.086 1.00 97.06 80 ALA A N 1
ATOM 616 C CA . ALA A 1 80 ? -1.444 -4.405 12.464 1.00 97.06 80 ALA A CA 1
ATOM 617 C C . ALA A 1 80 ? -1.846 -2.942 12.690 1.00 97.06 80 ALA A C 1
ATOM 619 O O . ALA A 1 80 ? -2.403 -2.616 13.736 1.00 97.06 80 ALA A O 1
ATOM 620 N N . ASP A 1 81 ? -1.574 -2.051 11.736 1.00 96.62 81 ASP A N 1
ATOM 621 C CA . ASP A 1 81 ? -2.005 -0.655 11.826 1.00 96.62 81 ASP A CA 1
ATOM 622 C C . ASP A 1 81 ? -3.504 -0.493 11.596 1.00 96.62 81 ASP A C 1
ATOM 624 O O . ASP A 1 81 ? -4.134 0.337 12.249 1.00 96.62 81 ASP A O 1
ATOM 628 N N . TRP A 1 82 ? -4.084 -1.301 10.710 1.00 95.88 82 TRP A N 1
ATOM 629 C CA . TRP A 1 82 ? -5.519 -1.317 10.470 1.00 95.88 82 TRP A CA 1
ATOM 630 C C . TRP A 1 82 ? -6.295 -1.774 11.706 1.00 95.88 82 TRP A C 1
ATOM 632 O O . TRP A 1 82 ? -7.250 -1.117 12.113 1.00 95.88 82 TRP A O 1
ATOM 642 N N . ALA A 1 83 ? -5.826 -2.828 12.374 1.00 94.25 83 ALA A N 1
ATOM 643 C CA . ALA A 1 83 ? -6.430 -3.345 13.598 1.00 94.25 83 ALA A CA 1
ATOM 644 C C . ALA A 1 83 ? -6.441 -2.336 14.764 1.00 94.25 83 ALA A C 1
ATOM 646 O O . ALA A 1 83 ? -7.217 -2.502 15.699 1.00 94.25 83 ALA A O 1
ATOM 647 N N . LYS A 1 84 ? -5.597 -1.293 14.730 1.00 92.75 84 LYS A N 1
ATOM 648 C CA . LYS A 1 84 ? -5.606 -0.197 15.721 1.00 92.75 84 LYS A CA 1
ATOM 649 C C . LYS A 1 84 ? -6.658 0.879 15.420 1.00 92.75 84 LYS A C 1
ATOM 651 O O . LYS A 1 84 ? -6.922 1.715 16.277 1.00 92.75 84 LYS A O 1
ATOM 656 N N . GLU A 1 85 ? -7.184 0.911 14.197 1.00 82.75 85 GLU A N 1
ATOM 657 C CA . GLU A 1 85 ? -8.098 1.941 13.679 1.00 82.75 85 GLU A CA 1
ATOM 658 C C . GLU A 1 85 ? -9.544 1.435 13.512 1.00 82.75 85 GLU A C 1
ATOM 660 O O . GLU A 1 85 ? -10.451 2.247 13.289 1.00 82.75 85 GLU A O 1
ATOM 665 N N . ALA A 1 86 ? -9.742 0.114 13.587 1.00 67.50 86 ALA A N 1
ATOM 666 C CA . ALA A 1 86 ? -11.030 -0.578 13.525 1.00 67.50 86 ALA A CA 1
ATOM 667 C C . ALA A 1 86 ? -11.728 -0.606 14.894 1.00 67.50 86 ALA A C 1
ATOM 669 O O . ALA A 1 86 ? -12.948 -0.311 14.917 1.00 67.50 86 ALA A O 1
#

Foldseek 3Di:
DDQLLVVLQVDQWDAFPQRKTKHWDQADPVGDGLVQWIWIWIDSDPDPDIDTDTWHSDLVGVCCVCVVPPNVRRNVVSVVVVVVVD

Secondary structure (DSSP, 8-state):
---HHHHHHTS--EE-TTS-EEEEESB-TT--B-TTEEEEEEE-SSSS-EEEEEEESSHHHHHHHHHTTT-HHHHHHHHHHHTTT-